Protein AF-A0A7C5T6V5-F1 (afdb_monomer)

Sequence (85 aa):
MIEKYIQFVGEEEIDAIIKLAERLQDLSILHVNSTAAGGGVAEILHRMVPLMRELGLRVDWKVIKGDPEFFAVTKTFHNALQTGV

Solvent-accessible surface area (backbone atoms only — not comparable to full-atom values)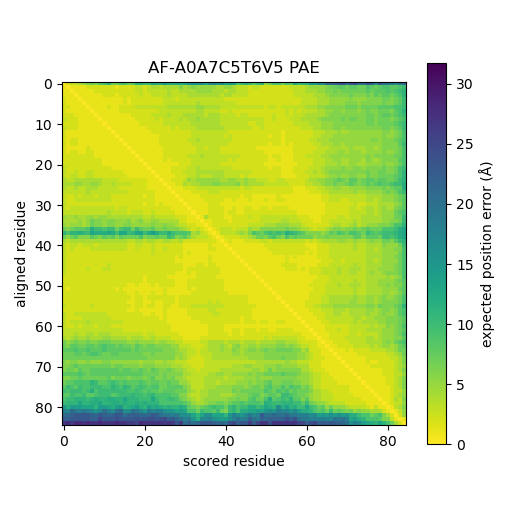: 5075 Å² total; per-residue (Å²): 118,73,74,74,46,31,89,80,65,37,63,70,55,53,53,52,51,50,59,54,36,64,77,42,45,91,43,79,46,76,48,76,47,77,47,84,67,71,62,69,68,25,59,48,48,72,51,48,52,59,53,44,41,72,58,60,31,47,65,48,79,50,60,60,84,71,58,75,64,55,53,51,55,54,48,52,53,48,34,45,72,76,70,70,95

Foldseek 3Di:
DLVVCCVPVNPVVSVVVLVVLVVQLPDAEEAEEADCDDDPVNVCCVPVQVVSVVSNHNYDYDHDDDDPVVVVVVVVVVCCVPVVD

Secondary structure (DSSP, 8-state):
-GGGGHHHH-HHHHHHHHHHHHTTTT-EEEEEES-SSSSHHHHHHHHHHHHHHHTT-EEEEEE----HHHHHHHHHHHHHHHT--

Nearest PDB structures (foldseek):
  6zjh-assembly1_AAA  TM=9.429E-01  e=1.816E-10  Thermoproteus uzoniensis 768-20
  6zmz-assembly1_AAA  TM=9.482E-01  e=2.725E-10  Thermoproteus uzoniensis
  6zj7-assembly1_AAA  TM=9.496E-01  e=3.572E-10  Thermoproteus uzoniensis 768-20
  6zj4-assembly1_AAA  TM=9.506E-01  e=7.027E-10  Thermoproteus uzoniensis
  2xa9-assembly1_A  TM=9.375E-01  e=3.548E-07  Pyrococcus horikoshii

pLDDT: mean 94.06, std 7.32, range [54.12, 98.56]

Mean predicted aligned error: 4.28 Å

Structure (mmCIF, N/CA/C/O backbone):
data_AF-A0A7C5T6V5-F1
#
_entry.id   AF-A0A7C5T6V5-F1
#
loop_
_atom_site.group_PDB
_atom_site.id
_atom_site.type_symbol
_atom_site.label_atom_id
_atom_site.label_alt_id
_atom_site.label_comp_id
_atom_site.label_asym_id
_atom_site.label_entity_id
_atom_site.label_seq_id
_atom_site.pdbx_PDB_ins_code
_atom_site.Cartn_x
_atom_site.Cartn_y
_atom_site.Cartn_z
_atom_site.occupancy
_atom_site.B_iso_or_equiv
_atom_site.auth_seq_id
_atom_site.auth_comp_id
_atom_site.auth_asym_id
_atom_site.auth_atom_id
_atom_site.pdbx_PDB_model_num
ATOM 1 N N . MET A 1 1 ? 0.925 -7.146 14.768 1.00 85.56 1 MET A N 1
ATOM 2 C CA . MET A 1 1 ? 2.122 -6.323 14.494 1.00 85.56 1 MET A CA 1
ATOM 3 C C . MET A 1 1 ? 1.856 -4.841 14.656 1.00 85.56 1 MET A C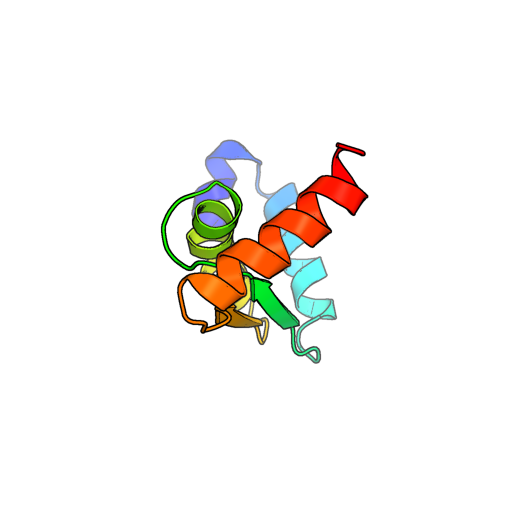 1
ATOM 5 O O . MET A 1 1 ? 2.780 -4.177 15.112 1.00 85.56 1 MET A O 1
ATOM 9 N N . ILE A 1 2 ? 0.677 -4.314 14.314 1.00 93.44 2 ILE A N 1
ATOM 10 C CA . ILE A 1 2 ? 0.439 -2.867 14.378 1.00 93.44 2 ILE A CA 1
ATOM 11 C C . ILE A 1 2 ? 0.512 -2.308 15.811 1.00 93.44 2 ILE A C 1
ATOM 13 O O . ILE A 1 2 ? 1.112 -1.263 16.035 1.00 93.44 2 ILE A O 1
ATOM 17 N N . GLU A 1 3 ? 0.066 -3.074 16.807 1.00 94.69 3 GLU A N 1
ATOM 18 C CA . GLU A 1 3 ? 0.168 -2.733 18.238 1.00 94.69 3 GLU A CA 1
ATOM 19 C C . GLU A 1 3 ? 1.614 -2.487 18.704 1.00 94.69 3 GLU A C 1
ATOM 21 O O . GLU A 1 3 ? 1.862 -1.699 19.612 1.00 94.69 3 GLU A O 1
ATOM 26 N N . LYS A 1 4 ? 2.617 -3.103 18.057 1.00 96.06 4 LYS A N 1
ATOM 27 C CA . LYS A 1 4 ? 4.031 -2.869 18.404 1.00 96.06 4 LYS A CA 1
ATOM 28 C C . LYS A 1 4 ? 4.457 -1.424 18.149 1.00 96.06 4 LYS A C 1
ATOM 30 O O . LYS A 1 4 ? 5.471 -1.002 18.703 1.00 96.06 4 LYS A O 1
ATOM 35 N N . TYR A 1 5 ? 3.716 -0.689 17.320 1.00 96.81 5 TYR A N 1
ATOM 36 C CA . TYR A 1 5 ? 3.987 0.709 17.020 1.00 96.81 5 TYR A CA 1
ATOM 37 C C . TYR A 1 5 ? 3.406 1.678 18.056 1.00 96.81 5 TYR A C 1
ATOM 39 O O . TYR A 1 5 ? 3.825 2.832 18.062 1.00 96.81 5 TYR A O 1
ATOM 47 N N . ILE A 1 6 ? 2.561 1.218 18.991 1.00 97.88 6 ILE A N 1
ATOM 48 C CA . ILE A 1 6 ? 2.027 2.038 20.096 1.00 97.88 6 ILE A CA 1
ATOM 49 C C . ILE A 1 6 ? 3.158 2.745 20.853 1.00 97.88 6 ILE A C 1
ATOM 51 O O . ILE A 1 6 ? 3.057 3.926 21.159 1.00 97.88 6 ILE A O 1
ATOM 55 N N . GLN A 1 7 ? 4.283 2.062 21.086 1.00 98.06 7 GLN A N 1
ATOM 56 C CA . GLN A 1 7 ? 5.434 2.645 21.787 1.00 98.06 7 GLN A CA 1
ATOM 57 C C . GLN A 1 7 ? 6.069 3.852 21.066 1.00 98.06 7 GLN A C 1
ATOM 59 O O . GLN A 1 7 ? 6.822 4.598 21.685 1.00 98.06 7 GLN A O 1
ATOM 64 N N . PHE A 1 8 ? 5.809 4.026 19.765 1.00 98.19 8 PHE A N 1
ATOM 65 C CA . PHE A 1 8 ? 6.367 5.105 18.946 1.00 98.19 8 PHE A CA 1
ATOM 66 C C . PHE A 1 8 ? 5.351 6.209 18.643 1.00 98.19 8 PHE A C 1
ATOM 68 O O . PHE A 1 8 ? 5.745 7.368 18.559 1.00 98.19 8 PHE A O 1
ATOM 75 N N . VAL A 1 9 ? 4.072 5.856 18.455 1.00 97.81 9 VAL A N 1
ATOM 76 C CA . VAL A 1 9 ? 3.027 6.797 18.004 1.00 97.81 9 VAL A CA 1
ATOM 77 C C . VAL A 1 9 ? 1.864 6.979 18.987 1.00 97.81 9 VAL A C 1
ATOM 79 O O . VAL A 1 9 ? 1.046 7.869 18.792 1.00 97.81 9 VAL A O 1
ATOM 82 N N . GLY A 1 10 ? 1.805 6.189 20.062 1.00 98.19 10 GLY A N 1
ATOM 83 C CA . GLY A 1 10 ? 0.717 6.198 21.043 1.00 98.19 10 GLY A CA 1
ATOM 84 C C . GLY A 1 10 ? -0.482 5.328 20.648 1.00 98.19 10 GLY A C 1
ATOM 85 O O . GLY A 1 10 ? -0.623 4.908 19.501 1.00 98.19 10 GLY A O 1
ATOM 86 N N . GLU A 1 11 ? -1.344 5.035 21.624 1.00 98.25 11 GLU A N 1
ATOM 87 C CA . GLU A 1 11 ? -2.555 4.219 21.422 1.00 98.25 11 GLU A CA 1
ATOM 88 C C . GLU A 1 11 ? -3.590 4.937 20.550 1.00 98.25 11 GLU A C 1
ATOM 90 O O . GLU A 1 11 ? -4.178 4.320 19.668 1.00 98.25 11 GLU A O 1
ATOM 95 N N . GLU A 1 12 ? -3.753 6.251 20.734 1.00 98.25 12 GLU A N 1
ATOM 96 C CA . GLU A 1 12 ? -4.753 7.055 20.019 1.00 98.25 12 GLU A CA 1
ATOM 97 C C . GLU A 1 12 ? -4.592 6.979 18.491 1.00 98.25 12 GLU A C 1
ATOM 99 O O . GLU A 1 12 ? -5.577 6.812 17.769 1.00 98.25 12 GLU A O 1
ATOM 104 N N . GLU A 1 13 ? -3.352 7.031 17.995 1.00 98.25 13 GLU A N 1
ATOM 105 C CA . GLU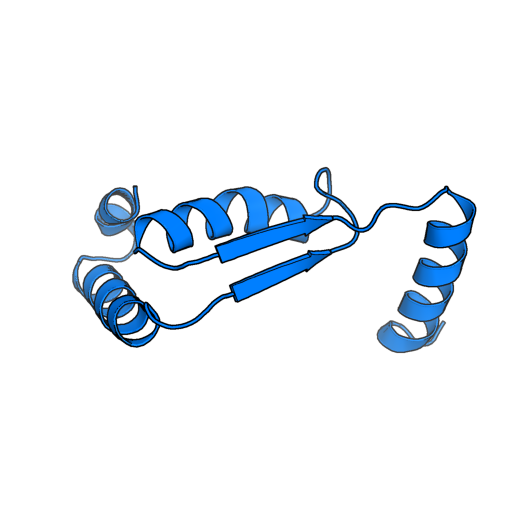 A 1 13 ? -3.057 6.932 16.562 1.00 98.25 13 GLU A CA 1
ATOM 106 C C . GLU A 1 13 ? -3.366 5.527 16.020 1.00 98.25 13 GLU A C 1
ATOM 108 O O . GLU A 1 13 ? -3.950 5.375 14.946 1.00 98.25 13 GLU A O 1
ATOM 113 N N . ILE A 1 14 ? -3.022 4.480 16.776 1.00 98.25 14 ILE A N 1
ATOM 114 C CA . ILE A 1 14 ? -3.302 3.097 16.374 1.00 98.25 14 ILE A CA 1
ATOM 115 C C . ILE A 1 14 ? -4.809 2.835 16.334 1.00 98.25 14 ILE A C 1
ATOM 117 O O . ILE A 1 14 ? -5.302 2.270 15.354 1.00 98.25 14 ILE A O 1
ATOM 121 N N . ASP A 1 15 ? -5.554 3.313 17.329 1.00 98.06 15 ASP A N 1
ATOM 122 C CA . ASP A 1 15 ? -7.013 3.224 17.362 1.00 98.06 15 ASP A CA 1
ATOM 123 C C . ASP A 1 15 ? -7.659 3.959 16.183 1.00 98.06 15 ASP A C 1
ATOM 125 O O . ASP A 1 15 ? -8.627 3.471 15.590 1.00 98.06 15 ASP A O 1
ATOM 129 N N . ALA A 1 16 ? -7.132 5.130 15.813 1.00 98.25 16 ALA A N 1
ATOM 130 C CA . ALA A 1 16 ? -7.603 5.873 14.650 1.00 98.25 16 ALA A CA 1
ATOM 131 C C . ALA A 1 16 ? -7.388 5.081 13.349 1.00 98.25 16 ALA A C 1
ATOM 133 O O . ALA A 1 16 ? -8.309 4.981 12.532 1.00 98.25 16 ALA A O 1
ATOM 134 N N . ILE A 1 17 ? -6.214 4.463 13.175 1.00 98.06 17 ILE A N 1
ATOM 135 C CA . ILE A 1 17 ? -5.909 3.617 12.012 1.00 98.06 17 ILE A CA 1
ATOM 136 C C . ILE A 1 17 ? -6.856 2.412 11.943 1.00 98.06 17 ILE A C 1
ATOM 138 O O . ILE A 1 17 ? -7.393 2.123 10.871 1.00 98.06 17 ILE A O 1
ATOM 142 N N . ILE A 1 18 ? -7.103 1.735 13.069 1.00 97.69 18 ILE A N 1
ATOM 143 C CA . ILE A 1 18 ? -8.015 0.583 13.133 1.00 97.69 18 ILE A CA 1
ATOM 144 C C . ILE A 1 18 ? -9.432 1.000 12.717 1.00 97.69 18 ILE A C 1
ATOM 146 O O . ILE A 1 18 ? -10.006 0.394 11.813 1.00 97.69 18 ILE A O 1
ATOM 150 N N . LYS A 1 19 ? -9.961 2.097 13.274 1.00 97.94 19 LYS A N 1
ATOM 151 C CA . LYS A 1 19 ? -11.296 2.624 12.924 1.00 97.94 19 LYS A CA 1
ATOM 152 C C . LYS A 1 19 ? -11.421 2.997 11.446 1.00 97.94 19 LYS A C 1
ATOM 154 O O . LYS A 1 19 ? -12.483 2.840 10.842 1.00 97.94 19 LYS A O 1
ATOM 159 N N . LEU A 1 20 ? -10.353 3.512 10.836 1.00 97.88 20 LEU A N 1
ATOM 160 C CA . LEU A 1 20 ? -10.338 3.782 9.397 1.00 97.88 20 LEU A CA 1
ATOM 161 C C . LEU A 1 20 ? -10.351 2.485 8.583 1.00 97.88 20 LEU A C 1
ATOM 163 O O . LEU A 1 20 ? -11.087 2.401 7.600 1.00 97.88 20 LEU A O 1
ATOM 167 N N . ALA A 1 21 ? -9.589 1.471 8.994 1.00 97.62 21 ALA A N 1
ATOM 168 C CA . ALA A 1 21 ? -9.555 0.180 8.317 1.00 97.62 21 ALA A CA 1
ATOM 169 C C . ALA A 1 21 ? -10.897 -0.569 8.398 1.00 97.62 21 ALA A C 1
ATOM 171 O O . ALA A 1 21 ? -11.306 -1.189 7.416 1.00 97.62 21 ALA A O 1
ATOM 172 N N . GLU A 1 22 ? -11.626 -0.474 9.512 1.00 97.62 22 GLU A N 1
ATOM 173 C CA . GLU A 1 22 ? -12.972 -1.055 9.658 1.00 97.62 22 GLU A CA 1
ATOM 174 C C . GLU A 1 22 ? -13.943 -0.554 8.579 1.00 97.62 22 GLU A C 1
ATOM 176 O O . GLU A 1 22 ? -14.728 -1.319 8.024 1.00 97.62 22 GLU A O 1
ATOM 181 N N . ARG A 1 23 ? -13.842 0.723 8.200 1.00 97.75 23 ARG A N 1
ATOM 182 C CA . ARG A 1 23 ? -14.692 1.329 7.161 1.00 97.75 23 ARG A CA 1
ATOM 183 C C . ARG A 1 23 ? -14.351 0.872 5.741 1.00 97.75 23 ARG A C 1
ATOM 185 O O . ARG A 1 23 ? -15.101 1.172 4.816 1.00 97.75 23 ARG A O 1
ATOM 192 N N . LEU A 1 24 ? -13.215 0.201 5.554 1.00 97.50 24 LEU A N 1
ATOM 193 C CA . LEU A 1 24 ? -12.678 -0.189 4.249 1.00 97.50 24 LEU A CA 1
ATOM 194 C C . LEU A 1 24 ? -12.685 -1.711 4.026 1.00 97.50 24 LEU A C 1
ATOM 196 O O . LEU A 1 24 ? -12.229 -2.158 2.975 1.00 97.50 24 LEU A O 1
ATOM 200 N N . GLN A 1 25 ? -13.209 -2.506 4.969 1.00 95.25 25 GLN A N 1
ATOM 201 C CA . GLN A 1 25 ? -13.192 -3.980 4.913 1.00 95.25 25 GLN A CA 1
ATOM 202 C C . GLN A 1 25 ? -13.835 -4.550 3.637 1.00 95.25 25 GLN A C 1
ATOM 204 O O . GLN A 1 25 ? -13.357 -5.537 3.073 1.00 95.25 25 GLN A O 1
ATOM 209 N N . ASP A 1 26 ? -14.877 -3.890 3.128 1.00 95.56 26 ASP A N 1
ATOM 210 C CA . ASP A 1 26 ? -15.602 -4.329 1.933 1.00 95.56 26 ASP A CA 1
ATOM 211 C C . ASP A 1 26 ? -14.909 -3.951 0.619 1.00 95.56 26 ASP A C 1
ATOM 213 O O . ASP A 1 26 ? -15.369 -4.330 -0.460 1.00 95.56 26 ASP A O 1
ATOM 217 N N . LEU A 1 27 ? -13.772 -3.258 0.659 1.00 97.81 27 LEU A N 1
ATOM 218 C CA . LEU A 1 27 ? -13.028 -2.881 -0.540 1.00 97.81 27 LEU A CA 1
ATOM 219 C C . LEU A 1 27 ? -11.930 -3.894 -0.864 1.00 97.81 27 LEU A C 1
ATOM 221 O O . LEU A 1 27 ? -11.402 -4.586 0.004 1.00 97.81 27 LEU A O 1
ATOM 225 N N . SER A 1 28 ? -11.586 -3.977 -2.147 1.00 98.00 28 SER A N 1
ATOM 226 C CA . SER A 1 28 ? -10.387 -4.665 -2.626 1.00 98.00 28 SER A CA 1
ATOM 227 C C . SER A 1 28 ? -9.356 -3.630 -3.061 1.00 98.00 28 SER A C 1
ATOM 229 O O . SER A 1 28 ? -9.661 -2.781 -3.901 1.00 98.00 28 SER A O 1
ATOM 231 N N . ILE A 1 29 ? -8.142 -3.715 -2.523 1.00 98.38 29 ILE A N 1
ATOM 232 C CA . ILE A 1 29 ? -7.052 -2.779 -2.807 1.00 98.38 29 ILE A CA 1
ATOM 233 C C . ILE A 1 29 ? -5.955 -3.523 -3.568 1.00 98.38 29 ILE A C 1
ATOM 235 O O . ILE A 1 29 ? -5.477 -4.563 -3.121 1.00 98.38 29 ILE A O 1
ATOM 239 N N . LEU A 1 30 ? -5.535 -2.983 -4.711 1.00 98.56 30 LEU A N 1
ATOM 240 C CA . LEU A 1 30 ? -4.464 -3.551 -5.524 1.00 98.56 30 LEU A CA 1
ATOM 241 C C . LEU A 1 30 ? -3.318 -2.547 -5.672 1.00 98.56 30 LEU A C 1
ATOM 243 O O . LEU A 1 30 ? -3.487 -1.485 -6.265 1.00 98.56 30 LEU A O 1
ATOM 247 N N . HIS A 1 31 ? -2.134 -2.925 -5.198 1.00 98.56 31 HIS A N 1
ATOM 248 C CA . HIS A 1 31 ? -0.886 -2.242 -5.518 1.00 98.56 31 HIS A CA 1
ATOM 249 C C . HIS A 1 31 ? -0.259 -2.865 -6.765 1.00 98.56 31 HIS A C 1
ATOM 251 O O . HIS A 1 31 ? -0.073 -4.083 -6.838 1.00 98.56 31 HIS A O 1
ATOM 257 N N . VAL A 1 32 ? 0.112 -2.027 -7.732 1.00 96.81 32 VAL A N 1
ATOM 258 C CA . VAL A 1 32 ? 0.836 -2.441 -8.939 1.00 96.81 32 VAL A CA 1
ATOM 259 C C . VAL A 1 32 ? 2.097 -1.602 -9.067 1.00 96.81 32 VAL A C 1
ATOM 261 O O . VAL A 1 32 ? 2.030 -0.376 -9.009 1.00 96.81 32 VAL A O 1
ATOM 264 N N . ASN A 1 33 ? 3.250 -2.245 -9.243 1.00 95.00 33 ASN A N 1
ATOM 265 C CA . ASN A 1 33 ? 4.503 -1.551 -9.537 1.00 95.00 33 ASN A CA 1
ATOM 266 C C . ASN A 1 33 ? 5.425 -2.389 -10.445 1.00 95.00 33 ASN A C 1
ATOM 268 O O . ASN A 1 33 ? 5.054 -3.464 -10.914 1.00 95.00 33 ASN A O 1
ATOM 272 N N . SER A 1 34 ? 6.627 -1.878 -10.718 1.00 92.94 34 SER A N 1
ATOM 273 C CA . SER A 1 34 ? 7.589 -2.477 -11.652 1.00 92.94 34 SER A CA 1
ATOM 274 C C . SER A 1 34 ? 8.587 -3.450 -11.020 1.00 92.94 34 SER A C 1
ATOM 276 O O . SER A 1 34 ? 9.232 -4.194 -11.750 1.00 92.94 34 SER A O 1
ATOM 278 N N . THR A 1 35 ? 8.738 -3.473 -9.690 1.00 91.69 35 THR A N 1
ATOM 279 C CA . THR A 1 35 ? 9.694 -4.373 -9.024 1.00 91.69 35 THR A CA 1
ATOM 280 C C . THR A 1 35 ? 9.276 -4.768 -7.604 1.00 91.69 35 THR A C 1
ATOM 282 O O . THR A 1 35 ? 8.799 -3.939 -6.832 1.00 91.69 35 THR A O 1
ATOM 285 N N . ALA A 1 36 ? 9.506 -6.030 -7.226 1.00 91.12 36 ALA A N 1
ATOM 286 C CA . ALA A 1 36 ? 9.417 -6.495 -5.833 1.00 91.12 36 ALA A CA 1
ATOM 287 C C . ALA A 1 36 ? 10.738 -6.358 -5.061 1.00 91.12 36 ALA A C 1
ATOM 289 O O . ALA A 1 36 ? 10.759 -6.585 -3.852 1.00 91.12 36 ALA A O 1
ATOM 290 N N . ALA A 1 37 ? 11.839 -6.025 -5.735 1.00 90.62 37 ALA A N 1
ATOM 291 C CA . ALA A 1 37 ? 13.167 -5.970 -5.140 1.00 90.62 37 ALA A CA 1
ATOM 292 C C . ALA A 1 37 ? 13.908 -4.699 -5.564 1.00 90.62 37 ALA A C 1
ATOM 294 O O . ALA A 1 37 ? 13.993 -4.374 -6.749 1.00 90.62 37 ALA A O 1
ATOM 295 N N . GLY A 1 38 ? 14.479 -4.006 -4.582 1.00 85.25 38 GLY A N 1
ATOM 296 C CA . GLY A 1 38 ? 15.201 -2.757 -4.801 1.00 85.25 38 GLY A CA 1
ATOM 297 C C . GLY A 1 38 ? 14.283 -1.543 -4.981 1.00 85.25 38 GLY A C 1
ATOM 298 O O . GLY A 1 38 ? 13.196 -1.623 -5.552 1.00 85.25 38 GLY A O 1
ATOM 299 N N . GLY A 1 39 ? 14.751 -0.396 -4.486 1.00 89.62 39 GLY A N 1
ATOM 300 C CA . GLY A 1 39 ? 14.027 0.874 -4.521 1.00 89.62 39 GLY A CA 1
ATOM 301 C C . GLY A 1 39 ? 13.028 1.056 -3.371 1.00 89.62 3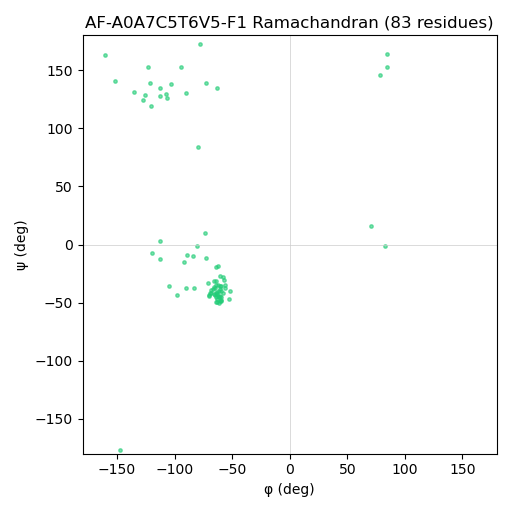9 GLY A C 1
ATOM 302 O O . GLY A 1 39 ? 12.476 0.095 -2.834 1.00 89.62 39 GLY A O 1
ATOM 303 N N . GLY A 1 40 ? 12.768 2.319 -3.018 1.00 93.88 40 GLY A N 1
ATOM 304 C CA . GLY A 1 40 ? 11.955 2.670 -1.846 1.00 93.88 40 GLY A CA 1
ATOM 305 C C . GLY A 1 40 ?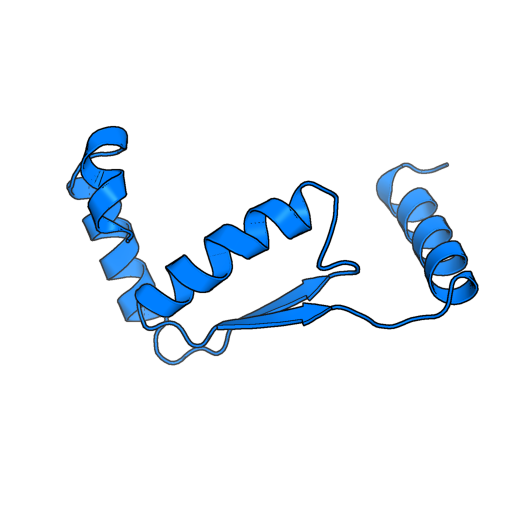 10.496 2.213 -1.929 1.00 93.88 40 GLY A C 1
ATOM 306 O O . GLY A 1 40 ? 9.912 1.840 -0.919 1.00 93.88 40 GLY A O 1
ATOM 307 N N . VAL A 1 41 ? 9.904 2.155 -3.130 1.00 95.75 41 VAL A N 1
ATOM 308 C CA . VAL A 1 41 ? 8.515 1.681 -3.293 1.00 95.75 41 VAL A CA 1
ATOM 309 C C . VAL A 1 41 ? 8.383 0.210 -2.898 1.00 95.75 41 VAL A C 1
ATOM 311 O O . VAL A 1 41 ? 7.460 -0.144 -2.170 1.00 95.75 41 VAL A O 1
ATOM 314 N N . ALA A 1 42 ? 9.305 -0.647 -3.346 1.00 96.62 42 ALA A N 1
ATOM 315 C CA . ALA A 1 42 ? 9.278 -2.063 -2.989 1.00 96.62 42 ALA A CA 1
ATOM 316 C C . ALA A 1 42 ? 9.480 -2.253 -1.478 1.00 96.62 42 ALA A C 1
ATOM 318 O O . ALA A 1 42 ? 8.769 -3.043 -0.862 1.00 96.62 42 ALA A O 1
ATOM 319 N N . GLU A 1 43 ? 10.397 -1.493 -0.871 1.00 97.12 43 GLU A N 1
ATOM 320 C CA . GLU A 1 43 ? 10.642 -1.516 0.575 1.00 97.12 43 GLU A CA 1
ATOM 321 C C . GLU A 1 43 ? 9.395 -1.136 1.388 1.00 97.12 43 GLU A C 1
ATOM 323 O O . GLU A 1 43 ? 9.033 -1.845 2.330 1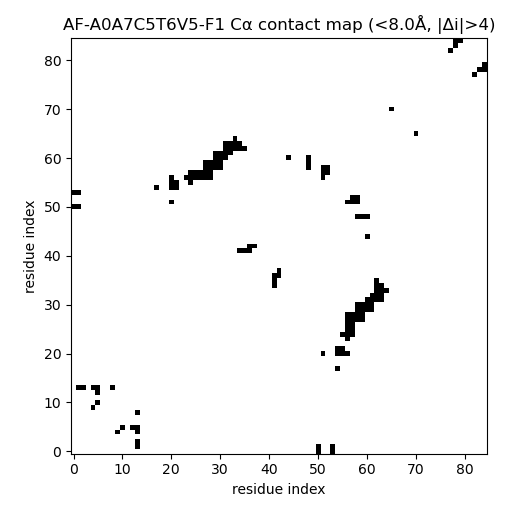.00 97.12 43 GLU A O 1
ATOM 328 N N . ILE A 1 44 ? 8.687 -0.076 0.981 1.00 97.75 44 ILE A N 1
ATOM 329 C CA . ILE A 1 44 ? 7.428 0.339 1.610 1.00 97.75 44 ILE A CA 1
ATOM 330 C C . ILE A 1 44 ? 6.379 -0.766 1.480 1.00 97.75 44 ILE A C 1
ATOM 332 O O . ILE A 1 44 ? 5.778 -1.156 2.480 1.00 97.75 44 ILE A O 1
ATOM 336 N N . LEU A 1 45 ? 6.162 -1.306 0.276 1.00 98.06 45 LEU A N 1
ATOM 337 C CA . LEU A 1 45 ? 5.114 -2.307 0.042 1.00 98.06 45 LEU A CA 1
ATOM 338 C C . LEU A 1 45 ? 5.375 -3.629 0.776 1.00 98.06 45 LEU A C 1
ATOM 340 O O . LEU A 1 45 ? 4.421 -4.250 1.245 1.00 98.06 45 LEU A O 1
ATOM 344 N N . HIS A 1 46 ? 6.642 -4.010 0.976 1.00 97.06 46 HIS A N 1
ATOM 345 C CA . HIS A 1 46 ? 7.016 -5.158 1.814 1.00 97.06 46 HIS A CA 1
ATOM 346 C C . HIS A 1 46 ? 6.568 -5.021 3.274 1.00 97.06 46 HIS A C 1
ATOM 348 O O . HIS A 1 46 ? 6.348 -6.032 3.938 1.00 9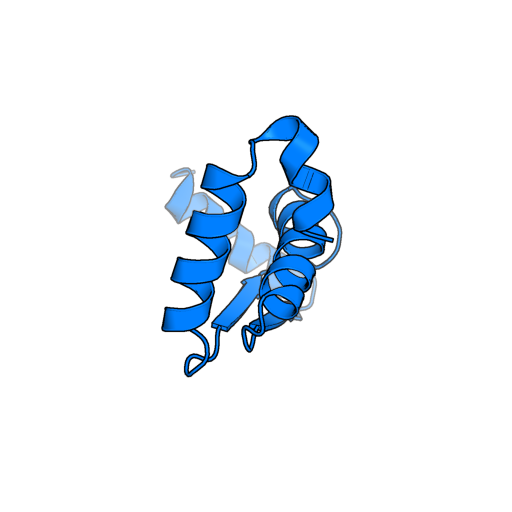7.06 46 HIS A O 1
ATOM 354 N N . ARG A 1 47 ? 6.413 -3.796 3.790 1.00 95.81 47 ARG A N 1
ATOM 355 C CA . ARG A 1 47 ? 5.920 -3.536 5.156 1.00 95.81 47 ARG A CA 1
ATOM 356 C C . ARG A 1 47 ? 4.434 -3.203 5.190 1.00 95.81 47 ARG A C 1
ATOM 358 O O . ARG A 1 47 ? 3.709 -3.718 6.037 1.00 95.81 47 ARG A O 1
ATOM 365 N N . MET A 1 48 ? 3.986 -2.370 4.260 1.00 96.88 48 MET A N 1
ATOM 366 C CA . MET A 1 48 ? 2.637 -1.820 4.241 1.00 96.88 48 MET A CA 1
ATOM 367 C C . MET A 1 48 ? 1.589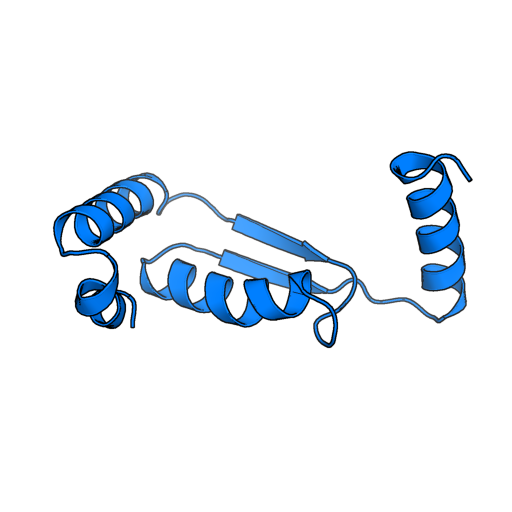 -2.881 3.907 1.00 96.88 48 MET A C 1
ATOM 369 O O . MET A 1 48 ? 0.575 -2.962 4.590 1.00 96.88 48 MET A O 1
ATOM 373 N N . VAL A 1 49 ? 1.838 -3.744 2.915 1.00 98.00 49 VAL A N 1
ATOM 374 C CA . VAL A 1 49 ? 0.845 -4.746 2.494 1.00 98.00 49 VAL A CA 1
ATOM 375 C C . VAL A 1 49 ? 0.529 -5.748 3.616 1.00 98.00 49 VAL A C 1
ATOM 377 O O . VAL A 1 49 ? -0.655 -5.968 3.877 1.00 98.00 49 VAL A O 1
ATOM 380 N N . PRO A 1 50 ? 1.514 -6.329 4.335 1.00 97.50 50 PRO A N 1
ATOM 381 C CA . PRO A 1 50 ? 1.222 -7.157 5.505 1.00 97.50 50 PRO A CA 1
ATOM 382 C C . PRO A 1 50 ? 0.472 -6.418 6.620 1.00 97.50 50 PRO A C 1
ATOM 384 O O . PRO A 1 50 ? -0.443 -6.999 7.194 1.00 97.50 50 PRO A O 1
ATOM 387 N N . LEU A 1 51 ? 0.812 -5.154 6.905 1.00 97.25 51 LEU A N 1
ATOM 388 C CA . LEU A 1 51 ? 0.114 -4.357 7.924 1.00 97.25 51 LEU A CA 1
ATOM 389 C C . LEU A 1 51 ? -1.348 -4.097 7.547 1.00 97.25 51 LEU A C 1
ATOM 391 O O . LEU A 1 51 ? -2.232 -4.261 8.379 1.00 97.25 51 LEU A O 1
ATOM 395 N N . MET A 1 52 ? -1.625 -3.758 6.288 1.00 97.75 52 MET A N 1
ATOM 396 C CA . MET A 1 52 ? -3.000 -3.574 5.817 1.00 97.75 52 MET A CA 1
ATOM 397 C C . MET A 1 52 ? -3.808 -4.875 5.900 1.00 97.75 52 MET A C 1
ATOM 399 O O . MET A 1 52 ? -4.963 -4.854 6.314 1.00 97.75 52 MET A O 1
ATOM 403 N N . ARG A 1 53 ? -3.200 -6.015 5.544 1.00 97.38 53 ARG A N 1
ATOM 404 C CA . ARG A 1 53 ? -3.842 -7.336 5.661 1.00 97.38 53 ARG A CA 1
ATOM 405 C C . ARG A 1 53 ? -4.117 -7.724 7.110 1.00 97.38 53 ARG A C 1
ATOM 407 O O . ARG A 1 53 ? -5.151 -8.319 7.386 1.00 97.38 53 ARG A O 1
ATOM 414 N N . GLU A 1 54 ? -3.212 -7.391 8.027 1.00 96.38 54 GLU A N 1
ATOM 415 C CA . GLU A 1 54 ? -3.418 -7.604 9.463 1.00 96.38 54 GLU A CA 1
ATOM 416 C C . GLU A 1 54 ? -4.635 -6.831 9.985 1.00 96.38 54 GLU A C 1
ATOM 418 O O . GLU A 1 54 ? -5.382 -7.356 10.803 1.00 96.38 54 GLU A O 1
ATOM 423 N N . LEU A 1 55 ? -4.883 -5.633 9.452 1.00 96.50 55 LEU A N 1
ATOM 424 C CA . LEU A 1 55 ? -6.076 -4.833 9.741 1.00 96.50 55 LEU A CA 1
ATOM 425 C C . LEU A 1 55 ? -7.359 -5.371 9.073 1.00 96.50 55 LEU A C 1
ATOM 427 O O . LEU A 1 55 ? -8.369 -4.676 9.043 1.00 96.50 55 LEU A O 1
ATOM 431 N N . GLY A 1 56 ? -7.338 -6.574 8.493 1.00 96.38 56 GLY A N 1
ATOM 432 C CA . GLY A 1 56 ? -8.489 -7.209 7.839 1.00 96.38 56 GLY A CA 1
ATOM 433 C C . GLY A 1 56 ? -8.735 -6.774 6.390 1.00 96.38 56 GLY A C 1
ATOM 434 O O . GLY A 1 56 ? -9.623 -7.303 5.725 1.00 96.38 56 GLY A O 1
ATOM 435 N N . LEU A 1 57 ? -7.931 -5.854 5.846 1.00 98.12 57 LEU A N 1
ATOM 436 C CA . LEU A 1 57 ? -8.149 -5.341 4.494 1.00 98.12 57 LEU A CA 1
ATOM 437 C C . LEU A 1 57 ? -7.784 -6.374 3.419 1.00 98.12 57 LEU A C 1
ATOM 439 O O . LEU A 1 57 ? -6.737 -7.030 3.465 1.00 98.12 57 LEU A O 1
ATOM 443 N N . ARG A 1 58 ? -8.611 -6.451 2.368 1.00 98.25 58 ARG A N 1
ATOM 444 C CA . ARG A 1 58 ? -8.357 -7.294 1.189 1.00 98.25 58 ARG A CA 1
ATOM 445 C C . ARG A 1 58 ? -7.370 -6.606 0.250 1.00 98.25 58 ARG A C 1
ATOM 447 O O . ARG A 1 58 ? -7.766 -5.926 -0.697 1.00 98.25 58 ARG A O 1
ATOM 454 N N . VAL A 1 59 ? -6.080 -6.768 0.536 1.00 98.38 59 VAL A N 1
ATOM 455 C CA . VAL A 1 59 ? -4.998 -6.117 -0.218 1.00 98.38 59 VAL A CA 1
ATOM 456 C C . VAL A 1 59 ? -4.167 -7.120 -1.000 1.00 98.38 59 VAL A C 1
ATOM 458 O 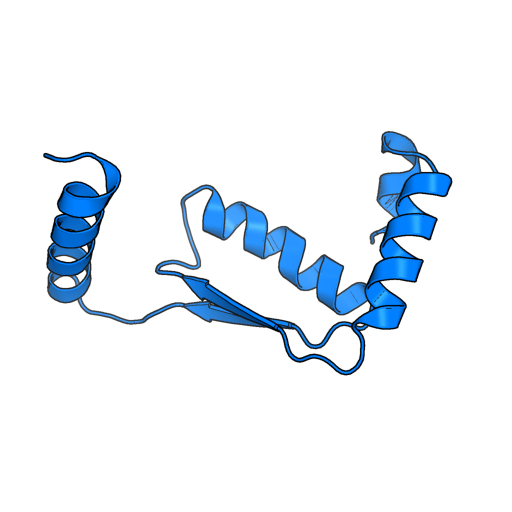O . VAL A 1 59 ? -3.723 -8.131 -0.454 1.00 98.38 59 VAL A O 1
ATOM 461 N N . ASP A 1 60 ? -3.880 -6.796 -2.256 1.00 98.19 60 ASP A N 1
ATOM 462 C CA . ASP A 1 60 ? -2.932 -7.511 -3.100 1.00 98.19 60 ASP A CA 1
ATOM 463 C C . ASP A 1 60 ? -1.833 -6.600 -3.636 1.00 98.19 60 ASP A C 1
ATOM 465 O O . ASP A 1 60 ? -2.013 -5.400 -3.831 1.00 98.19 60 ASP A O 1
ATOM 469 N N . TRP A 1 61 ? -0.680 -7.205 -3.911 1.00 98.44 61 TRP A N 1
ATOM 470 C CA . TRP A 1 61 ? 0.436 -6.559 -4.585 1.00 98.44 61 TRP A CA 1
ATOM 471 C C . TRP A 1 61 ? 0.870 -7.404 -5.777 1.00 98.44 61 TRP A C 1
ATOM 473 O O . TRP A 1 61 ? 1.152 -8.599 -5.643 1.00 98.44 61 TRP A O 1
ATOM 483 N N . LYS A 1 62 ? 0.888 -6.786 -6.958 1.00 98.06 62 LYS A N 1
ATOM 484 C CA . LYS A 1 62 ? 1.330 -7.397 -8.209 1.00 98.06 62 LYS A CA 1
ATOM 485 C C . LYS A 1 62 ? 2.482 -6.597 -8.796 1.00 98.06 62 LYS A C 1
ATOM 487 O O . LYS A 1 62 ? 2.469 -5.369 -8.814 1.00 98.06 62 LYS A O 1
ATOM 492 N N . VAL A 1 63 ? 3.464 -7.324 -9.308 1.00 96.81 63 VAL A N 1
ATOM 493 C CA . VAL A 1 63 ? 4.622 -6.754 -9.990 1.00 96.81 63 VAL A CA 1
ATOM 494 C C . VAL A 1 63 ? 4.484 -7.021 -11.477 1.00 96.81 63 VAL A C 1
ATOM 496 O O . VAL A 1 63 ? 4.227 -8.157 -11.886 1.00 96.81 63 VAL A O 1
ATOM 499 N N . ILE A 1 64 ? 4.640 -5.969 -12.273 1.00 95.25 64 ILE A N 1
ATOM 500 C CA . ILE A 1 64 ? 4.642 -6.057 -13.730 1.00 95.25 64 ILE A CA 1
ATOM 501 C C . ILE A 1 64 ? 5.832 -6.917 -14.166 1.00 95.25 64 ILE A C 1
ATOM 503 O O . ILE A 1 64 ? 6.946 -6.752 -13.672 1.00 95.25 64 ILE A O 1
ATOM 507 N N . LYS A 1 65 ? 5.593 -7.839 -15.099 1.00 93.44 65 LYS A N 1
ATOM 508 C CA . LYS A 1 65 ? 6.643 -8.637 -15.738 1.00 93.44 65 LYS A CA 1
ATOM 509 C C . LYS A 1 65 ? 6.905 -8.087 -17.132 1.00 93.44 65 LYS A C 1
ATOM 511 O O . LYS A 1 65 ? 5.961 -7.795 -17.858 1.00 93.44 65 LYS A O 1
ATOM 516 N N . GLY A 1 66 ? 8.174 -8.001 -17.494 1.00 91.94 66 GLY A N 1
ATOM 517 C CA . GLY A 1 66 ? 8.626 -7.576 -18.809 1.00 91.94 66 GLY A CA 1
ATOM 518 C C . GLY A 1 66 ? 10.059 -8.032 -19.038 1.00 91.94 66 GLY A C 1
ATOM 519 O O . GLY A 1 66 ? 10.758 -8.408 -18.094 1.00 91.94 66 GLY A O 1
ATOM 520 N N . ASP A 1 67 ? 10.477 -8.029 -20.293 1.00 94.94 67 ASP A N 1
ATOM 521 C CA . ASP A 1 67 ? 11.882 -8.177 -20.653 1.00 94.94 67 ASP A CA 1
ATOM 522 C C . ASP A 1 67 ? 12.637 -6.842 -20.441 1.00 94.94 67 ASP A C 1
ATOM 524 O O . ASP A 1 67 ? 12.032 -5.814 -20.107 1.00 94.94 67 ASP A O 1
ATOM 528 N N . PRO A 1 68 ? 13.974 -6.822 -20.576 1.00 93.00 68 PRO A N 1
ATOM 529 C CA . PRO A 1 68 ? 14.743 -5.590 -20.419 1.00 93.00 68 PRO A CA 1
ATOM 530 C C . PRO A 1 68 ? 14.322 -4.455 -21.366 1.00 93.00 68 PRO A C 1
ATOM 532 O O . PRO A 1 68 ? 14.427 -3.288 -20.988 1.00 93.00 68 PRO A O 1
ATOM 535 N N . GLU A 1 69 ? 13.828 -4.771 -22.567 1.00 95.38 69 GLU A N 1
ATOM 536 C CA . GLU A 1 69 ? 13.393 -3.776 -23.552 1.00 95.38 69 GLU A CA 1
ATOM 537 C C . GLU A 1 69 ? 12.109 -3.070 -23.097 1.00 95.38 69 GLU A C 1
ATOM 539 O O . GLU A 1 69 ? 12.046 -1.838 -23.101 1.00 95.38 69 GLU A O 1
ATOM 544 N N . PHE A 1 70 ? 11.135 -3.825 -22.581 1.00 94.25 70 PHE A N 1
ATOM 545 C CA . PHE A 1 70 ? 9.928 -3.283 -21.960 1.00 94.25 70 PHE A CA 1
ATOM 546 C C . PHE A 1 70 ? 10.262 -2.262 -20.863 1.00 94.25 70 PHE A C 1
ATOM 548 O O . PHE A 1 70 ? 9.704 -1.158 -20.823 1.00 94.25 70 PHE A O 1
ATOM 555 N N . PHE A 1 71 ? 11.199 -2.601 -19.973 1.00 92.12 71 PHE A N 1
ATOM 556 C CA . PHE A 1 71 ? 11.593 -1.704 -18.888 1.00 92.12 71 PHE A CA 1
ATOM 557 C C . PHE A 1 71 ? 12.393 -0.491 -19.377 1.00 92.12 71 PHE A C 1
ATOM 559 O O . PHE A 1 71 ? 12.233 0.595 -18.820 1.00 92.12 71 PHE A O 1
ATOM 566 N N . ALA A 1 72 ? 13.208 -0.631 -20.425 1.00 92.44 72 ALA A N 1
ATOM 567 C CA . ALA A 1 72 ? 13.911 0.499 -21.030 1.00 92.44 72 ALA A CA 1
ATOM 568 C C . ALA A 1 72 ? 12.924 1.523 -21.613 1.00 92.44 72 ALA A C 1
ATOM 570 O O . ALA A 1 72 ? 13.001 2.708 -21.292 1.00 92.44 72 ALA A O 1
ATOM 571 N N . VAL A 1 73 ? 11.951 1.061 -22.401 1.00 93.88 73 VAL A N 1
ATOM 572 C CA . VAL A 1 73 ? 10.951 1.922 -23.049 1.00 93.88 73 VAL A CA 1
ATOM 573 C C . VAL A 1 73 ? 10.064 2.624 -22.019 1.00 93.88 73 VAL A C 1
ATOM 575 O O . VAL A 1 73 ? 9.900 3.844 -22.057 1.00 93.88 73 VAL A O 1
ATOM 578 N N . THR A 1 74 ? 9.519 1.877 -21.057 1.00 91.12 74 THR A N 1
ATOM 579 C CA . THR A 1 74 ? 8.662 2.449 -20.002 1.00 91.12 74 THR A CA 1
ATOM 580 C C . THR A 1 74 ? 9.408 3.453 -19.125 1.00 91.12 74 THR A C 1
ATOM 582 O O . THR A 1 74 ? 8.829 4.473 -18.746 1.00 91.12 74 THR A O 1
ATOM 585 N N . LYS A 1 75 ? 10.700 3.231 -18.855 1.00 89.38 75 LYS A N 1
ATOM 586 C CA . LYS A 1 75 ? 11.537 4.194 -18.130 1.00 89.38 75 LYS A CA 1
ATOM 587 C C . LYS A 1 75 ? 11.765 5.480 -18.925 1.00 89.38 75 LYS A C 1
ATOM 589 O O . LYS A 1 75 ? 11.710 6.554 -18.333 1.00 89.38 75 LYS A O 1
ATOM 594 N N . THR A 1 76 ? 11.951 5.396 -20.242 1.00 91.38 76 THR A N 1
ATOM 595 C CA . THR A 1 76 ? 12.038 6.584 -21.107 1.00 91.38 76 THR A CA 1
ATOM 596 C C . THR A 1 76 ? 10.765 7.422 -21.032 1.00 91.38 76 THR A C 1
ATOM 598 O O . THR A 1 76 ? 10.843 8.625 -20.795 1.00 91.38 76 THR A O 1
ATOM 601 N N . PHE A 1 77 ? 9.588 6.797 -21.152 1.00 90.62 77 PHE A N 1
ATOM 602 C CA . PHE A 1 77 ? 8.313 7.509 -21.001 1.00 90.62 77 PHE A CA 1
ATOM 603 C C . PHE A 1 77 ? 8.164 8.145 -19.619 1.00 90.62 77 PHE A C 1
ATOM 605 O O . PHE A 1 77 ? 7.757 9.299 -19.506 1.00 90.62 77 PHE A O 1
ATOM 612 N N . HIS A 1 78 ? 8.506 7.403 -18.568 1.00 85.38 78 HIS A N 1
ATOM 613 C CA . HIS A 1 78 ? 8.447 7.900 -17.202 1.00 85.38 78 HIS A CA 1
ATOM 614 C C . HIS A 1 78 ? 9.338 9.132 -17.006 1.00 85.38 78 HIS A C 1
ATOM 616 O O . HIS A 1 78 ? 8.849 10.143 -16.516 1.00 85.38 78 HIS A O 1
ATOM 622 N N . ASN A 1 79 ? 10.597 9.090 -17.448 1.00 87.25 79 ASN A N 1
ATOM 623 C CA . ASN A 1 79 ? 11.525 10.218 -17.340 1.00 87.25 79 ASN A CA 1
ATOM 624 C C . ASN A 1 79 ? 11.048 11.438 -18.146 1.00 87.25 79 ASN A C 1
ATOM 626 O O . ASN A 1 79 ? 11.042 12.556 -17.627 1.00 87.25 79 ASN A O 1
ATOM 630 N N . ALA A 1 80 ? 10.549 11.223 -19.366 1.00 91.00 80 ALA A N 1
ATOM 631 C CA . ALA A 1 80 ? 10.010 12.303 -20.186 1.00 91.00 80 ALA A CA 1
ATOM 632 C C . ALA A 1 80 ? 8.815 13.000 -19.507 1.00 91.00 80 ALA A C 1
ATOM 634 O O . ALA A 1 80 ? 8.697 14.221 -19.565 1.00 91.00 80 ALA A O 1
ATOM 635 N N . LEU A 1 81 ? 7.948 12.239 -18.827 1.00 90.00 81 LEU A N 1
ATOM 636 C CA . LEU A 1 81 ? 6.758 12.772 -18.156 1.00 90.00 81 LEU A CA 1
ATOM 637 C C . LEU A 1 81 ? 7.037 13.355 -16.763 1.00 90.00 81 LEU A C 1
ATOM 639 O O . LEU A 1 81 ? 6.409 14.341 -16.389 1.00 90.00 81 LEU A O 1
ATOM 643 N N . GLN A 1 82 ? 7.929 12.749 -15.975 1.00 80.31 82 GLN A N 1
ATOM 644 C CA . GLN A 1 82 ? 8.197 13.179 -14.597 1.00 80.31 82 GLN A CA 1
ATOM 645 C C . GLN A 1 82 ? 9.312 14.217 -14.489 1.00 80.31 82 GLN A C 1
ATOM 647 O O . GLN A 1 82 ? 9.230 15.102 -13.641 1.00 80.31 82 GLN A O 1
ATOM 652 N N . THR A 1 83 ? 10.361 14.098 -15.304 1.00 73.94 83 THR A N 1
ATOM 653 C CA . THR A 1 83 ? 11.557 14.948 -15.212 1.00 73.94 83 THR A CA 1
ATOM 654 C C . THR A 1 83 ? 11.731 15.888 -16.402 1.00 73.94 83 THR A C 1
ATOM 656 O O . THR A 1 83 ? 12.515 16.826 -16.303 1.00 73.94 83 THR A O 1
ATOM 659 N N . GLY A 1 84 ? 10.980 15.695 -17.493 1.00 58.22 84 GLY A N 1
ATOM 660 C CA . GLY A 1 84 ? 11.004 16.587 -18.659 1.00 58.22 84 GLY A CA 1
ATOM 661 C C . GLY A 1 84 ? 12.287 16.519 -19.495 1.00 58.22 84 GLY A C 1
ATOM 662 O O . GLY A 1 84 ? 12.532 17.428 -20.286 1.00 58.22 84 GLY A O 1
ATOM 663 N N . VAL A 1 85 ? 13.099 15.470 -19.317 1.00 54.12 85 VAL A N 1
ATOM 664 C CA . VAL A 1 85 ? 14.339 15.198 -20.066 1.00 54.12 85 VAL A CA 1
ATOM 665 C C . VAL A 1 85 ? 14.351 13.750 -20.529 1.00 54.12 85 VAL A C 1
ATOM 667 O O . VAL A 1 85 ? 13.948 12.880 -19.719 1.00 54.12 85 VAL A O 1
#

Radius of gyration: 16.97 Å; Cα contacts (8 Å, |Δi|>4): 75; chains: 1; bounding box: 31×25×45 Å